Protein AF-A0A7S0NHG2-F1 (afdb_monomer)

pLDDT: mean 82.2, std 17.47, range [35.69, 97.19]

Organism: Micromonas pusilla (NCBI:txid38833)

Solvent-accessible surface area (backbone atoms only — not comparable to full-atom values): 8153 Å² total; per-residue (Å²): 137,84,82,84,82,77,74,79,80,72,73,73,86,65,47,69,66,47,77,47,80,37,82,33,86,68,60,90,60,49,49,58,52,53,36,55,51,34,48,78,69,55,32,72,35,65,38,31,31,26,43,26,70,69,60,97,88,62,87,75,74,59,70,36,74,44,94,92,72,45,76,41,68,48,56,55,63,44,68,41,64,78,48,85,40,29,12,39,24,25,65,49,64,43,62,97,70,87,76,75,51,58,38,70,45,38,38,27,35,48,64,51,83,74,85,76,49,17,43,56,52,31,48,51,52,33,55,54,51,61,60,70,70,73,81,121

Radius of gyration: 20.54 Å; Cα contacts (8 Å, |Δi|>4): 232; chains: 1; bounding box: 75×31×49 Å

Mean predicted aligned error: 9.18 Å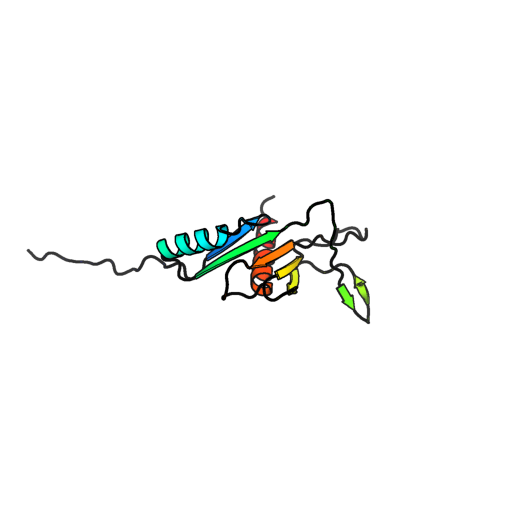

Foldseek 3Di:
DDDDPDPPPDDDPQAAEDEAEDEADDDLCPQVVQQVVSVVVRHNYYWYKYWYQDDPPDDDFDWDADPVPGTHADAAQDKDDPDQFKIKGFQDGQDPPPPRRRGGIIIIGTSDPDDDGSRVVNNVVSVVSVVVVPPD

Sequence (136 aa):
PNPNPNPNPNPKPQVARLVVHHEGRSHPDFARACVATGEARGVRRVEVVDVLREPQAATGRILSWSKASGVRSPGKGTRFALSVTDAACVTTEGGPSGDGSVPKPLLVRRRTRGGSSATALAAEVVALAAIGVGNE

Secondary structure (DSSP, 8-state):
---------------S-EEEEEESSPPTTHHHHHHHHHHHTT-S-EEEEEEEEPPTTS-----EEETTTEEEPPPTT-EEESSSSEEEE--SPPPTTSS--PPPPEEEEE-SSSSS-HHHHHHHHHHHHHHGGG--

Nearest PDB structures (foldseek):
  8xih-assembly1_B  TM=6.828E-01  e=3.842E-05  Mucilaginibacter paludis DSM 18603
  8xih-assembly1_A  TM=6.702E-01  e=9.350E-05  Mucilaginibacter paludis DSM 18603
  2crq-assembly1_A  TM=2.581E-01  e=1.557E+00  Mus musculus
  7po1-assembly1_8  TM=2.690E-01  e=6.712E+00  Homo sapiens
  5lmv-assembly1_X  TM=2.753E-01  e=8.654E+00  Thermus thermophilus HB8

Structure (mmCIF, N/CA/C/O backbone):
data_AF-A0A7S0NHG2-F1
#
_entry.id   AF-A0A7S0NHG2-F1
#
loop_
_atom_site.group_PDB
_atom_site.id
_atom_site.type_symbol
_atom_site.label_atom_id
_atom_site.label_alt_id
_atom_site.label_comp_id
_atom_site.label_asym_id
_atom_site.label_entity_id
_atom_site.label_seq_id
_atom_site.pdbx_PDB_ins_code
_atom_site.Cartn_x
_atom_site.Cartn_y
_atom_site.Cartn_z
_atom_site.occupancy
_atom_site.B_iso_or_equiv
_atom_site.auth_seq_id
_atom_site.auth_comp_id
_atom_site.auth_asym_id
_atom_site.auth_atom_id
_atom_site.pdbx_PDB_model_num
ATOM 1 N N . PRO A 1 1 ? -54.948 -2.808 23.629 1.00 47.97 1 PRO A N 1
ATOM 2 C CA . PRO A 1 1 ? -54.086 -2.174 22.601 1.00 47.97 1 PRO A CA 1
ATOM 3 C C . PRO A 1 1 ? -52.641 -2.668 22.757 1.00 47.97 1 PRO A C 1
ATOM 5 O O . PRO A 1 1 ? -51.979 -2.340 23.733 1.00 47.97 1 PRO A O 1
ATOM 8 N N . A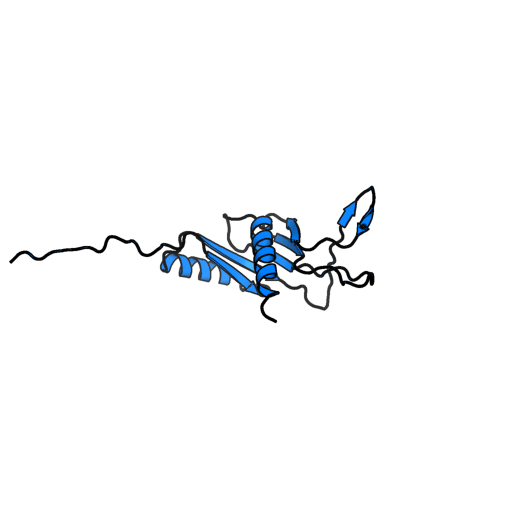SN A 1 2 ? -52.215 -3.550 21.856 1.00 41.94 2 ASN A N 1
ATOM 9 C CA . ASN A 1 2 ? -50.915 -4.219 21.895 1.00 41.94 2 ASN A CA 1
ATOM 10 C C . ASN A 1 2 ? -49.847 -3.281 21.288 1.00 41.94 2 ASN A C 1
ATOM 12 O O . ASN A 1 2 ? -50.019 -2.899 20.128 1.00 41.94 2 ASN A O 1
ATOM 16 N N . PRO A 1 3 ? -48.777 -2.869 21.998 1.00 56.44 3 PRO A N 1
ATOM 17 C CA . PRO A 1 3 ? -47.701 -2.117 21.375 1.00 56.44 3 PRO A CA 1
ATOM 18 C C . PRO A 1 3 ? -46.787 -3.128 20.688 1.00 56.44 3 PRO A C 1
ATOM 20 O O . PRO A 1 3 ? -46.136 -3.927 21.347 1.00 56.44 3 PRO A O 1
ATOM 23 N N . ASN A 1 4 ? -46.780 -3.140 19.361 1.00 49.78 4 ASN A N 1
ATOM 24 C CA . ASN A 1 4 ? -45.891 -3.987 18.576 1.00 49.78 4 ASN A CA 1
ATOM 25 C C . ASN A 1 4 ? -44.445 -3.457 18.719 1.00 49.78 4 ASN A C 1
ATOM 27 O O . ASN A 1 4 ? -44.171 -2.377 18.189 1.00 49.78 4 ASN A O 1
ATOM 31 N N . PRO A 1 5 ? -43.504 -4.138 19.404 1.00 54.44 5 PRO A N 1
ATOM 32 C CA . PRO A 1 5 ? -42.107 -3.754 19.380 1.00 54.44 5 PRO A CA 1
ATOM 33 C C . PRO A 1 5 ? -41.483 -4.555 18.245 1.00 54.44 5 PRO A C 1
ATOM 35 O O . PRO A 1 5 ? -41.170 -5.728 18.413 1.00 54.44 5 PRO A O 1
ATOM 38 N N . ASN A 1 6 ? -41.353 -3.963 17.063 1.00 50.34 6 ASN A N 1
ATOM 39 C CA . ASN A 1 6 ? -40.564 -4.585 16.009 1.00 50.34 6 ASN A CA 1
ATOM 40 C C . ASN A 1 6 ? -39.145 -3.996 16.089 1.00 50.34 6 ASN A C 1
ATOM 42 O O . ASN A 1 6 ? -38.913 -2.923 15.523 1.00 50.34 6 ASN A O 1
ATOM 46 N N . PRO A 1 7 ? -38.195 -4.601 16.835 1.00 58.66 7 PRO A N 1
ATOM 47 C CA . PRO A 1 7 ? -36.810 -4.175 16.783 1.00 58.66 7 PRO A CA 1
ATOM 48 C C . PRO A 1 7 ? -36.294 -4.638 15.429 1.00 58.66 7 PRO A C 1
ATOM 50 O O . PRO A 1 7 ? -36.114 -5.828 15.200 1.00 58.66 7 PRO A O 1
ATOM 53 N N . ASN A 1 8 ? -36.127 -3.705 14.499 1.00 55.31 8 ASN A N 1
ATOM 54 C CA . ASN A 1 8 ? -35.572 -3.999 13.186 1.00 55.31 8 ASN A CA 1
ATOM 55 C C . ASN A 1 8 ? -34.232 -4.755 13.379 1.00 55.31 8 ASN A C 1
ATOM 57 O O . ASN A 1 8 ? -33.286 -4.153 13.893 1.00 55.31 8 ASN A O 1
ATOM 61 N N . PRO A 1 9 ? -34.133 -6.061 13.057 1.00 55.25 9 PRO A N 1
ATOM 62 C CA . PRO A 1 9 ? -33.052 -6.915 13.544 1.00 55.25 9 PRO A CA 1
ATOM 63 C C . PRO A 1 9 ? -31.850 -6.916 12.606 1.00 55.25 9 PRO A C 1
ATOM 65 O O . PRO A 1 9 ? -30.950 -7.724 12.793 1.00 55.25 9 PRO A O 1
ATOM 68 N N . ASN A 1 10 ? -31.817 -6.047 11.592 1.00 56.34 10 ASN A N 1
ATOM 69 C CA . ASN A 1 10 ? -30.660 -5.943 10.718 1.00 56.34 10 ASN A CA 1
ATOM 70 C C . ASN A 1 10 ? -29.575 -5.123 11.426 1.00 56.34 10 ASN A C 1
ATOM 72 O O . ASN A 1 10 ? -29.685 -3.891 11.461 1.00 56.34 10 ASN A O 1
ATO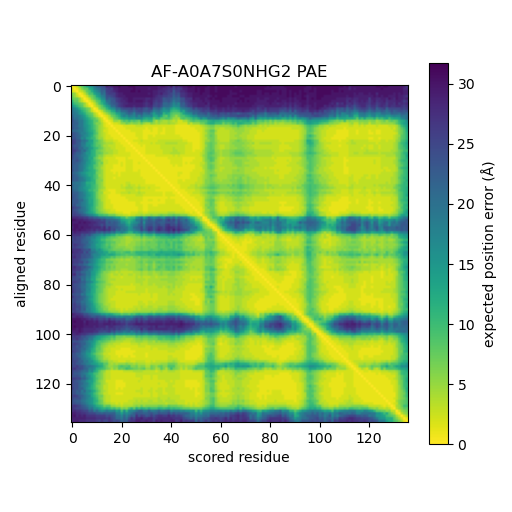M 76 N N . PRO A 1 11 ? -28.512 -5.751 11.976 1.00 61.88 11 PRO A N 1
ATOM 77 C CA . PRO A 1 11 ? -27.337 -4.995 12.364 1.00 61.88 11 PRO A CA 1
ATOM 78 C C . PRO A 1 11 ? -26.867 -4.237 11.125 1.00 61.88 11 PRO A C 1
ATOM 80 O O . PRO A 1 11 ? -26.714 -4.815 10.045 1.00 61.88 11 PRO A O 1
ATOM 83 N N . LYS A 1 12 ? -26.676 -2.921 11.266 1.00 64.44 12 LYS A N 1
ATOM 84 C CA . LYS A 1 12 ? -26.031 -2.121 10.221 1.00 64.44 12 LYS A CA 1
ATOM 85 C C . LYS A 1 12 ? -24.752 -2.855 9.803 1.00 64.44 12 LYS A C 1
ATOM 87 O O . LYS A 1 12 ? -24.044 -3.326 10.697 1.00 64.44 12 LYS A O 1
ATOM 92 N N . PRO A 1 13 ? -24.459 -2.978 8.495 1.00 61.53 13 PRO A N 1
ATOM 93 C CA . PRO A 1 13 ? -23.303 -3.730 8.035 1.00 61.53 13 PRO A CA 1
ATOM 94 C C . PRO A 1 13 ? -22.052 -3.194 8.727 1.00 61.53 13 PRO A C 1
ATOM 96 O O . PRO A 1 13 ? -21.659 -2.041 8.542 1.00 61.53 13 PRO A O 1
ATOM 99 N N . GLN A 1 14 ? -21.468 -4.023 9.587 1.00 77.44 14 GLN A N 1
ATOM 100 C CA . GLN A 1 14 ? -20.279 -3.652 10.328 1.00 77.44 14 GLN A CA 1
ATOM 101 C C . GLN A 1 14 ? -19.085 -3.791 9.389 1.00 77.44 14 GLN A C 1
ATOM 103 O O . GLN A 1 14 ? -18.821 -4.871 8.855 1.00 77.44 14 GLN A O 1
ATOM 108 N N . VAL A 1 15 ? -18.353 -2.698 9.173 1.00 85.19 15 VAL A N 1
ATOM 109 C CA . VAL A 1 15 ? -17.151 -2.727 8.338 1.00 85.19 15 VAL A CA 1
ATOM 110 C C . VAL A 1 15 ? -16.116 -3.628 9.012 1.00 85.19 15 VAL A C 1
ATOM 112 O O . VAL A 1 15 ? -15.549 -3.306 10.059 1.00 85.19 15 VAL A O 1
ATOM 115 N N . ALA A 1 16 ? -15.879 -4.788 8.402 1.00 90.94 16 ALA A N 1
ATOM 116 C CA . ALA A 1 16 ? -14.992 -5.812 8.938 1.00 90.94 16 ALA A CA 1
ATOM 117 C C . ALA A 1 16 ? -13.518 -5.382 8.943 1.00 90.94 16 ALA A C 1
ATOM 119 O O . ALA A 1 16 ? -12.757 -5.828 9.805 1.00 90.94 16 ALA A O 1
ATOM 120 N N . ARG A 1 17 ? -13.123 -4.563 7.961 1.00 94.00 17 ARG A N 1
ATOM 121 C CA . ARG A 1 17 ? -11.757 -4.084 7.753 1.00 94.00 17 ARG A CA 1
ATOM 122 C C . ARG A 1 17 ? -11.769 -2.769 6.976 1.00 94.00 17 ARG A C 1
ATOM 124 O O . ARG A 1 17 ? -12.437 -2.677 5.952 1.00 94.00 17 ARG A O 1
ATOM 131 N N . LEU A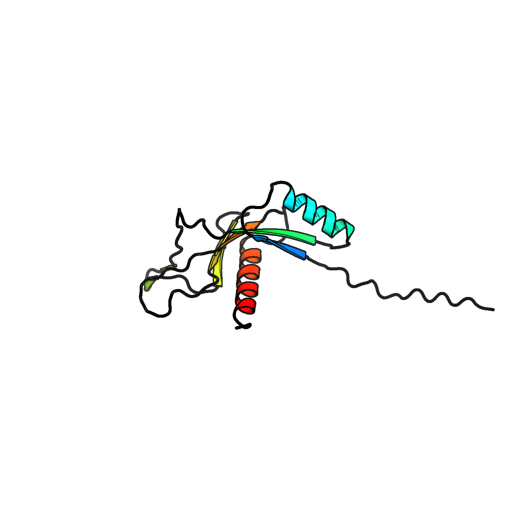 1 18 ? -10.991 -1.800 7.441 1.00 94.62 18 LEU A N 1
ATOM 132 C CA . LEU A 1 18 ? -10.709 -0.534 6.771 1.00 94.62 18 LEU A CA 1
ATOM 133 C C . LEU A 1 18 ? -9.195 -0.378 6.621 1.00 94.62 18 LEU A C 1
ATOM 135 O O . LEU A 1 18 ? -8.466 -0.535 7.598 1.00 94.62 18 LEU A O 1
ATOM 139 N N . VAL A 1 19 ? -8.733 -0.042 5.418 1.00 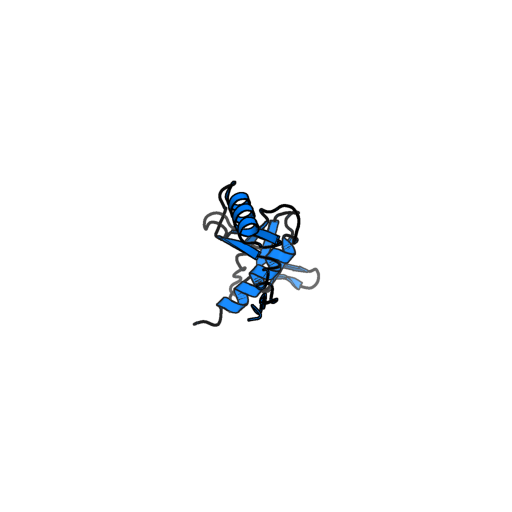96.31 19 VAL A N 1
ATOM 140 C CA . VAL A 1 19 ? -7.330 0.304 5.156 1.00 96.31 19 VAL A CA 1
ATOM 141 C C . VAL A 1 19 ? -7.269 1.764 4.732 1.00 96.31 19 VAL A C 1
ATOM 143 O O . VAL A 1 19 ? -7.907 2.156 3.760 1.00 96.31 19 VAL A O 1
ATOM 146 N N . VAL A 1 20 ? -6.524 2.573 5.478 1.00 96.62 20 VAL A N 1
ATOM 147 C CA . VAL A 1 20 ? -6.350 4.006 5.228 1.00 96.62 20 VAL A CA 1
ATOM 148 C C . VAL A 1 20 ? -5.005 4.226 4.551 1.00 96.62 20 VAL A C 1
ATOM 150 O O . VAL A 1 20 ? -3.963 3.919 5.133 1.00 96.62 20 VAL A O 1
ATOM 153 N N . HIS A 1 21 ? -5.034 4.761 3.332 1.00 96.44 21 HIS A N 1
ATOM 154 C CA . HIS A 1 21 ? -3.840 5.112 2.569 1.00 96.44 21 HIS A CA 1
ATOM 155 C C . HIS A 1 21 ? -3.510 6.586 2.809 1.00 96.44 21 HIS A C 1
ATOM 157 O O . HIS A 1 21 ? -4.321 7.458 2.507 1.00 96.44 21 HIS A O 1
ATOM 163 N N . HIS A 1 22 ? -2.324 6.861 3.343 1.00 96.31 22 HIS A N 1
ATOM 164 C CA . HIS A 1 22 ? -1.788 8.210 3.484 1.00 96.31 22 HIS A CA 1
ATOM 165 C C . HIS A 1 22 ? -0.734 8.449 2.401 1.00 96.31 22 HIS A C 1
ATOM 167 O O . HIS A 1 22 ? 0.187 7.648 2.251 1.00 96.31 22 HIS A O 1
ATOM 173 N N . GLU A 1 23 ? -0.835 9.544 1.648 1.00 93.00 23 GLU A N 1
ATOM 174 C CA . GLU A 1 23 ? 0.203 9.908 0.679 1.00 93.00 23 GLU A CA 1
ATOM 175 C C . GLU A 1 23 ? 1.435 10.479 1.392 1.00 93.00 23 GLU A C 1
ATOM 177 O O . GLU A 1 23 ? 1.344 11.396 2.207 1.00 93.00 23 GLU A O 1
ATOM 182 N N . GLY A 1 24 ? 2.612 9.930 1.097 1.00 91.75 24 GLY A N 1
ATOM 183 C CA . GLY A 1 24 ? 3.853 10.319 1.757 1.00 91.75 24 GLY A CA 1
ATOM 184 C C . GLY A 1 24 ? 3.937 9.834 3.205 1.00 91.75 24 GLY A C 1
ATOM 185 O O . GLY A 1 24 ? 3.216 8.934 3.633 1.00 91.75 24 GLY A O 1
ATOM 186 N N . ARG A 1 25 ? 4.874 10.408 3.965 1.00 92.44 25 ARG A N 1
ATOM 187 C CA . ARG A 1 25 ? 5.119 10.015 5.358 1.00 92.44 25 ARG A CA 1
ATOM 188 C C . ARG A 1 25 ? 4.087 10.666 6.276 1.00 92.44 25 ARG A C 1
ATOM 190 O O . ARG A 1 25 ? 4.074 11.889 6.400 1.00 92.44 25 ARG A O 1
ATOM 197 N N . SER A 1 26 ? 3.287 9.858 6.966 1.00 94.50 26 SER A N 1
ATOM 198 C CA . SER A 1 26 ? 2.306 10.375 7.920 1.00 94.50 26 SER A CA 1
ATOM 199 C C . SER A 1 26 ? 2.972 10.917 9.190 1.00 94.50 26 SER A C 1
ATOM 201 O O . SER A 1 26 ? 4.047 10.462 9.603 1.00 94.50 26 SER A O 1
ATOM 203 N N . HIS A 1 27 ? 2.274 11.812 9.898 1.00 96.06 27 HIS A N 1
ATOM 204 C CA . HIS A 1 27 ? 2.629 12.184 11.272 1.00 96.06 27 HIS A CA 1
ATOM 205 C C . HIS A 1 27 ? 2.691 10.930 12.179 1.00 96.06 27 HIS A C 1
ATOM 207 O O . HIS A 1 27 ? 1.916 9.988 11.955 1.00 96.06 27 HIS A O 1
ATOM 213 N N . PRO A 1 28 ? 3.566 10.874 13.208 1.00 92.56 28 PRO A N 1
ATOM 214 C CA . PRO A 1 28 ? 3.648 9.735 14.130 1.00 92.56 28 PRO A CA 1
ATOM 215 C C . PRO A 1 28 ? 2.312 9.346 14.778 1.00 92.56 28 PRO A C 1
ATOM 217 O O . PRO A 1 28 ? 2.037 8.162 14.959 1.00 92.56 28 PRO A O 1
ATOM 220 N N . ASP A 1 29 ? 1.459 10.331 15.055 1.00 96.12 29 ASP A N 1
ATOM 221 C CA . ASP A 1 29 ? 0.166 10.116 15.717 1.00 96.12 29 ASP A CA 1
ATOM 222 C C . ASP A 1 29 ? -0.985 9.773 14.767 1.00 96.12 29 ASP A C 1
ATOM 224 O O . ASP A 1 29 ? -2.054 9.367 15.221 1.00 96.12 29 ASP A O 1
ATOM 228 N N . PHE A 1 30 ? -0.773 9.902 13.454 1.00 96.81 30 PHE A N 1
ATOM 229 C CA . PHE A 1 30 ? -1.823 9.722 12.451 1.00 96.81 30 PHE A CA 1
ATOM 230 C C . PHE A 1 30 ? -2.461 8.332 12.539 1.00 96.81 30 PHE A C 1
ATOM 232 O O . PHE A 1 30 ? -3.679 8.201 12.633 1.00 96.81 30 PHE A O 1
ATOM 239 N N . ALA A 1 31 ? -1.632 7.285 12.609 1.00 96.06 31 ALA A N 1
ATOM 240 C CA . ALA A 1 31 ? -2.127 5.916 12.674 1.00 96.06 31 ALA A CA 1
ATOM 241 C C . ALA A 1 31 ? -2.977 5.662 13.927 1.00 96.06 31 ALA A C 1
ATOM 243 O O . ALA A 1 31 ? -4.024 5.024 13.842 1.00 96.06 31 ALA A O 1
ATOM 244 N N . ARG A 1 32 ? -2.563 6.213 15.077 1.00 95.69 32 ARG A N 1
ATOM 245 C CA . ARG A 1 32 ? -3.314 6.104 16.334 1.00 95.69 32 ARG A CA 1
ATOM 246 C C . ARG A 1 32 ? -4.668 6.804 16.230 1.00 95.69 32 ARG A C 1
ATOM 248 O O . ARG A 1 32 ? -5.670 6.235 16.647 1.00 95.69 32 ARG A O 1
ATOM 255 N N . ALA A 1 33 ? -4.706 8.000 15.642 1.00 97.00 33 ALA A N 1
ATOM 256 C CA . ALA A 1 33 ? -5.943 8.750 15.449 1.00 97.00 33 ALA A CA 1
ATOM 257 C C . ALA A 1 33 ? -6.928 8.024 14.514 1.00 97.00 33 ALA A C 1
ATOM 259 O O . ALA A 1 33 ? -8.117 7.939 14.825 1.00 97.00 33 ALA A O 1
ATOM 260 N N . CYS A 1 34 ? -6.446 7.448 13.408 1.00 97.12 34 CYS A N 1
ATOM 261 C CA . CYS A 1 34 ? -7.278 6.660 12.495 1.00 97.12 34 CYS A CA 1
ATOM 262 C C . CYS A 1 34 ? -7.858 5.413 13.167 1.00 97.12 34 CYS A C 1
ATOM 264 O O . CYS A 1 34 ? -9.045 5.137 13.000 1.00 97.12 34 CYS A O 1
ATOM 266 N N . VAL A 1 35 ? -7.043 4.679 13.933 1.00 95.75 35 VAL A N 1
ATOM 267 C CA . VAL A 1 35 ? -7.497 3.489 14.669 1.00 95.75 35 VAL A CA 1
ATOM 268 C C . VAL A 1 35 ? -8.571 3.873 15.685 1.00 95.75 35 VAL A C 1
ATOM 270 O O . VAL A 1 35 ? -9.676 3.344 15.606 1.00 95.75 35 VAL A O 1
ATOM 273 N N . ALA A 1 36 ? -8.302 4.861 16.545 1.00 95.94 36 ALA A N 1
ATOM 274 C CA . ALA A 1 36 ? -9.259 5.320 17.553 1.00 95.94 36 ALA A CA 1
ATOM 275 C C . ALA A 1 36 ? -10.583 5.788 16.924 1.00 95.94 36 ALA A C 1
ATOM 277 O O . ALA A 1 36 ? -11.669 5.468 17.406 1.00 95.94 36 ALA A O 1
ATOM 278 N N . THR A 1 37 ? -10.503 6.508 15.802 1.00 96.50 37 THR A N 1
ATOM 279 C CA . THR A 1 37 ? -11.690 6.974 15.076 1.00 96.50 37 THR A CA 1
ATOM 280 C C . THR A 1 37 ? -12.472 5.812 14.470 1.00 96.50 37 THR A C 1
ATOM 282 O O . THR A 1 37 ? -13.696 5.785 14.572 1.00 96.50 37 THR A O 1
ATOM 285 N N . GLY A 1 38 ? -11.803 4.848 13.834 1.00 94.25 38 GLY A N 1
ATOM 286 C CA . GLY A 1 38 ? -12.481 3.706 13.222 1.00 94.25 38 GLY A CA 1
ATOM 287 C C . GLY A 1 38 ? -13.137 2.795 14.258 1.00 94.25 38 GLY A C 1
ATOM 288 O O . GLY A 1 38 ? -14.283 2.392 14.064 1.00 94.25 38 GLY A O 1
ATOM 289 N N . GLU A 1 39 ? -12.475 2.549 15.389 1.00 92.44 39 GLU A N 1
ATOM 290 C CA . GLU A 1 39 ? -13.042 1.793 16.513 1.00 92.44 39 GLU A CA 1
ATOM 291 C C . GLU A 1 39 ? -14.292 2.481 17.079 1.00 92.44 39 GLU A C 1
ATOM 293 O O . GLU A 1 39 ? -15.336 1.843 17.210 1.00 92.44 39 GLU A O 1
ATOM 298 N N . ALA A 1 40 ? -14.245 3.803 17.293 1.00 94.75 40 ALA A N 1
ATOM 299 C CA . ALA A 1 40 ? -15.406 4.590 17.724 1.00 94.75 40 ALA A CA 1
ATOM 300 C C . ALA A 1 40 ? -16.577 4.560 16.719 1.00 94.75 40 ALA A C 1
ATOM 302 O O . ALA A 1 40 ? -17.724 4.831 17.076 1.00 94.75 40 ALA A O 1
ATOM 303 N N . ARG A 1 41 ? -16.306 4.222 15.453 1.00 93.44 41 ARG A N 1
ATOM 304 C CA . ARG A 1 41 ? -17.302 4.056 14.381 1.00 93.44 41 ARG A CA 1
ATOM 305 C C . ARG A 1 41 ? -17.702 2.594 14.153 1.00 93.44 41 ARG A C 1
ATOM 307 O O . ARG A 1 41 ? -18.445 2.312 13.216 1.00 93.44 41 ARG A O 1
ATOM 314 N N . GLY A 1 42 ? -17.238 1.672 14.997 1.00 92.62 42 GLY A N 1
ATOM 315 C CA . GLY A 1 42 ? -17.577 0.252 14.928 1.00 92.62 42 GLY A CA 1
ATOM 316 C C . GLY A 1 42 ? -16.814 -0.534 13.860 1.00 92.62 42 GLY A C 1
ATOM 317 O O . GLY A 1 42 ? -17.211 -1.654 13.539 1.00 92.62 42 GLY A O 1
ATOM 318 N N . VAL A 1 43 ? -15.728 0.008 13.303 1.00 93.69 43 VAL A N 1
ATOM 319 C CA . VAL A 1 43 ? -14.857 -0.728 12.377 1.00 93.69 43 VAL A CA 1
ATOM 320 C C . VAL A 1 43 ? -14.064 -1.768 13.161 1.00 93.69 43 VAL A C 1
ATOM 322 O O . VAL A 1 43 ? -13.321 -1.428 14.076 1.00 93.69 43 VAL A O 1
ATOM 325 N N . ARG A 1 44 ? -14.181 -3.044 12.781 1.00 91.81 44 ARG A N 1
ATOM 326 C CA . ARG A 1 44 ? -13.548 -4.145 13.530 1.00 91.81 44 ARG A CA 1
ATOM 327 C C . ARG A 1 44 ? -12.022 -4.150 13.426 1.00 91.81 44 ARG A C 1
ATOM 329 O O . ARG A 1 44 ? -11.344 -4.626 14.330 1.00 91.81 44 ARG A O 1
ATOM 336 N N . ARG A 1 45 ? -11.475 -3.679 12.304 1.00 93.56 45 ARG A N 1
ATOM 337 C CA . ARG A 1 45 ? -10.030 -3.645 12.068 1.00 93.56 45 ARG A CA 1
ATOM 338 C C . ARG A 1 45 ? -9.653 -2.464 11.192 1.00 93.56 45 ARG A C 1
ATOM 340 O O . ARG A 1 45 ? -10.127 -2.369 10.064 1.00 93.56 45 ARG A O 1
ATOM 347 N N . VAL A 1 46 ? -8.771 -1.610 11.698 1.00 95.81 46 VAL A N 1
ATOM 348 C CA . VAL A 1 46 ? -8.235 -0.456 10.972 1.00 95.81 46 VAL A CA 1
ATOM 349 C C . VAL A 1 46 ? -6.749 -0.674 10.733 1.00 95.81 46 VAL A C 1
ATOM 351 O O . VAL A 1 46 ? -5.992 -0.946 11.663 1.00 95.81 46 VAL A O 1
ATOM 354 N N . GLU A 1 47 ? -6.328 -0.555 9.483 1.00 96.62 47 GLU A N 1
ATOM 355 C CA . GLU A 1 47 ? -4.927 -0.597 9.084 1.00 96.62 47 GLU A CA 1
ATOM 356 C C . GLU A 1 47 ? -4.556 0.721 8.422 1.00 96.62 47 GLU A C 1
ATOM 358 O O . GLU A 1 47 ? -5.347 1.293 7.678 1.00 96.62 47 GLU A O 1
ATOM 363 N N . VAL A 1 48 ? -3.356 1.214 8.709 1.00 97.19 48 VAL A N 1
ATOM 364 C CA . VAL A 1 48 ? -2.877 2.491 8.173 1.00 97.19 48 VAL A CA 1
ATOM 365 C C . VAL A 1 48 ? -1.573 2.251 7.445 1.00 97.19 48 VAL A C 1
ATOM 367 O O . VAL A 1 48 ? -0.668 1.591 7.973 1.00 97.19 48 VAL A O 1
ATOM 370 N N . VAL A 1 49 ? -1.496 2.773 6.228 1.00 96.94 49 VAL A N 1
ATOM 371 C CA . VAL A 1 49 ? -0.366 2.581 5.334 1.00 96.94 49 VAL A CA 1
ATOM 372 C C . VAL A 1 49 ? 0.050 3.904 4.714 1.00 96.94 49 VAL A C 1
ATOM 374 O O . VAL A 1 49 ? -0.768 4.627 4.152 1.00 96.94 49 VAL A O 1
ATOM 377 N N . ASP A 1 50 ? 1.339 4.200 4.811 1.00 96.00 50 ASP A N 1
ATOM 378 C CA . ASP A 1 50 ? 1.952 5.299 4.078 1.00 96.00 50 ASP A CA 1
ATOM 379 C C . ASP A 1 50 ? 2.311 4.783 2.681 1.00 96.00 50 ASP A C 1
ATOM 381 O O . ASP A 1 50 ? 2.977 3.749 2.545 1.00 96.00 50 ASP A O 1
ATOM 385 N N . VAL A 1 51 ? 1.885 5.505 1.649 1.00 94.88 51 VAL A N 1
ATOM 386 C CA . VAL A 1 51 ? 2.235 5.262 0.249 1.00 94.88 51 VAL A CA 1
ATOM 387 C C . VAL A 1 51 ? 3.177 6.374 -0.180 1.00 94.88 51 VAL A C 1
ATOM 389 O O . VAL A 1 51 ? 2.767 7.509 -0.422 1.00 94.88 51 VAL A O 1
ATOM 392 N N . LEU A 1 52 ? 4.466 6.062 -0.238 1.00 90.81 52 LEU A N 1
ATOM 393 C CA . LEU A 1 52 ? 5.502 7.035 -0.531 1.00 90.81 52 LEU A CA 1
ATOM 394 C C . LEU A 1 52 ? 5.914 6.925 -1.995 1.00 90.81 52 LEU A C 1
ATOM 396 O O . LEU A 1 52 ? 6.380 5.881 -2.458 1.00 90.81 52 LEU A O 1
ATOM 400 N N . ARG A 1 53 ? 5.790 8.049 -2.699 1.00 85.88 53 ARG A N 1
ATOM 401 C CA . ARG A 1 53 ? 6.546 8.315 -3.921 1.00 85.88 53 ARG A CA 1
ATOM 402 C C . ARG A 1 53 ? 7.942 8.756 -3.484 1.00 85.88 53 ARG A C 1
ATOM 404 O O . ARG A 1 53 ? 8.062 9.555 -2.555 1.00 85.88 53 ARG A O 1
ATOM 411 N N . GLU A 1 54 ? 8.996 8.236 -4.101 1.00 69.75 54 GLU A N 1
ATOM 412 C CA . GLU A 1 54 ? 10.340 8.752 -3.825 1.00 69.75 54 GLU A CA 1
ATOM 413 C C . GLU A 1 54 ? 10.408 10.263 -4.115 1.00 69.75 54 GLU A C 1
ATOM 415 O O . GLU A 1 54 ? 9.864 10.708 -5.134 1.00 69.75 54 GLU A O 1
ATOM 420 N N . PRO A 1 55 ? 11.070 11.069 -3.262 1.00 52.03 55 PRO A N 1
ATOM 421 C CA . PRO A 1 55 ? 11.342 12.458 -3.593 1.00 52.03 55 PRO A CA 1
ATOM 422 C C . PRO A 1 55 ? 12.228 12.508 -4.841 1.00 52.03 55 PRO A C 1
ATOM 424 O O . PRO A 1 55 ? 13.171 11.731 -4.977 1.00 52.03 55 PRO A O 1
ATOM 427 N N . GLN A 1 56 ? 11.943 13.446 -5.747 1.00 52.09 56 GLN A N 1
ATOM 428 C CA . GLN A 1 56 ? 12.604 13.568 -7.055 1.00 52.09 56 GLN A CA 1
ATOM 429 C C . GLN A 1 56 ? 14.147 13.667 -6.996 1.00 52.09 56 GLN A C 1
ATOM 431 O O . GLN A 1 56 ? 14.790 13.496 -8.027 1.00 52.09 56 GLN A O 1
ATOM 436 N N . ALA A 1 57 ? 14.735 13.910 -5.819 1.00 42.66 57 ALA A N 1
ATOM 437 C CA . ALA A 1 57 ? 16.159 14.164 -5.615 1.00 42.66 57 ALA A CA 1
ATOM 438 C C . ALA A 1 57 ? 17.033 12.929 -5.295 1.00 42.66 57 ALA A C 1
ATOM 440 O O . ALA A 1 57 ? 18.251 13.032 -5.398 1.00 42.66 57 ALA A O 1
ATOM 441 N N . ALA A 1 58 ? 16.471 11.770 -4.923 1.00 43.91 58 ALA A N 1
ATOM 442 C CA . ALA A 1 58 ? 17.260 10.555 -4.678 1.00 43.91 58 ALA A CA 1
ATOM 443 C C . ALA A 1 58 ? 16.473 9.305 -5.082 1.00 43.91 58 ALA A C 1
ATOM 445 O O . ALA A 1 58 ? 15.407 9.020 -4.544 1.00 43.91 58 ALA A O 1
ATOM 446 N N . THR A 1 59 ? 17.015 8.600 -6.073 1.00 52.34 59 THR A N 1
ATOM 447 C CA . THR A 1 59 ? 16.366 7.537 -6.838 1.00 52.34 59 THR A CA 1
ATOM 448 C C . THR A 1 59 ? 16.730 6.145 -6.336 1.00 52.34 59 THR A C 1
ATOM 450 O O . THR A 1 59 ? 17.896 5.757 -6.384 1.00 52.34 59 THR A O 1
ATOM 453 N N . GLY A 1 60 ? 15.731 5.349 -5.996 1.00 66.06 60 GLY A N 1
ATOM 454 C CA . GLY A 1 60 ? 15.751 3.903 -6.093 1.00 66.06 60 GLY A CA 1
ATOM 455 C C . GLY A 1 60 ? 15.159 3.469 -7.433 1.00 66.06 60 GLY A C 1
ATOM 456 O O . GLY A 1 60 ? 14.169 4.004 -7.945 1.00 66.06 60 GLY A O 1
ATOM 457 N N . ARG A 1 61 ? 15.798 2.486 -8.055 1.00 78.94 61 ARG A N 1
ATOM 458 C CA . ARG A 1 61 ? 15.223 1.726 -9.162 1.00 78.94 61 ARG A CA 1
ATOM 459 C C . ARG A 1 61 ? 15.214 0.270 -8.760 1.00 78.94 61 ARG A C 1
ATOM 461 O O . ARG A 1 61 ? 16.146 -0.211 -8.124 1.00 78.94 61 ARG A O 1
ATOM 468 N N . ILE A 1 62 ? 14.142 -0.415 -9.121 1.00 79.62 62 ILE A N 1
ATOM 469 C CA . ILE A 1 62 ? 14.039 -1.856 -8.941 1.00 79.62 62 ILE A CA 1
ATOM 470 C C . ILE A 1 62 ? 14.332 -2.476 -10.289 1.00 79.62 62 ILE A C 1
ATOM 472 O O . ILE A 1 62 ? 13.766 -2.063 -11.297 1.00 79.62 62 ILE A O 1
ATOM 476 N N . LEU A 1 63 ? 15.205 -3.471 -10.286 1.00 85.31 63 LEU A N 1
ATOM 477 C CA . LEU A 1 63 ? 15.511 -4.286 -11.446 1.00 85.31 63 LEU A CA 1
ATOM 478 C C . LEU A 1 63 ? 15.173 -5.734 -11.110 1.00 85.31 63 LEU A C 1
ATOM 480 O O . LEU A 1 63 ? 15.336 -6.180 -9.975 1.00 85.31 63 LEU A O 1
ATOM 484 N N . SER A 1 64 ? 14.694 -6.462 -12.107 1.00 84.75 64 SER A N 1
ATOM 485 C CA . SER A 1 64 ? 14.590 -7.914 -12.049 1.00 84.75 64 SER A CA 1
ATOM 486 C C . SER A 1 64 ? 15.867 -8.522 -12.618 1.00 84.75 64 SER A C 1
ATOM 488 O O . SER A 1 64 ? 16.441 -7.988 -13.565 1.00 84.75 64 SER A O 1
ATOM 490 N N . TRP A 1 65 ? 16.332 -9.628 -12.047 1.00 89.69 65 TRP A N 1
ATOM 491 C CA . TRP A 1 65 ? 17.470 -10.367 -12.581 1.00 89.69 65 TRP A CA 1
ATOM 492 C C . TRP A 1 65 ? 17.151 -11.852 -12.639 1.00 89.69 65 TRP A C 1
ATOM 494 O O . TRP A 1 65 ? 16.546 -12.404 -11.719 1.00 89.69 65 TRP A O 1
ATOM 504 N N . SER A 1 66 ? 17.590 -12.507 -13.710 1.00 88.06 66 SER A N 1
ATOM 505 C CA . SER A 1 66 ? 17.628 -13.963 -13.773 1.00 88.06 66 SER A CA 1
ATOM 506 C C . SER A 1 66 ? 18.898 -14.447 -14.464 1.00 88.06 66 SER A C 1
ATOM 508 O O . SER A 1 66 ? 19.448 -13.766 -15.332 1.00 88.06 66 SER A O 1
ATOM 510 N N . LYS A 1 67 ? 19.327 -15.672 -14.140 1.00 94.75 67 LYS A N 1
ATOM 511 C CA . LYS A 1 67 ? 20.481 -16.310 -14.791 1.00 94.75 67 LYS A CA 1
ATOM 512 C C . LYS A 1 67 ? 20.303 -16.440 -16.308 1.00 94.75 67 LYS A C 1
ATOM 514 O O . LYS A 1 67 ? 21.268 -16.292 -17.044 1.00 94.75 67 LYS A O 1
ATOM 519 N N . ALA A 1 68 ? 19.085 -16.725 -16.768 1.00 92.62 68 ALA A N 1
ATOM 520 C CA . ALA A 1 68 ? 18.801 -16.959 -18.182 1.00 92.62 68 ALA A CA 1
ATOM 521 C C . ALA A 1 68 ? 18.731 -15.663 -19.000 1.00 92.62 68 ALA A C 1
ATOM 523 O O . ALA A 1 68 ? 18.987 -15.673 -20.199 1.00 92.62 68 ALA A O 1
ATOM 524 N N . SER A 1 69 ? 18.330 -14.559 -18.368 1.00 83.56 69 SER A N 1
ATOM 525 C CA . SER A 1 69 ? 17.847 -13.385 -19.093 1.00 83.56 69 SER A CA 1
ATOM 526 C C . SER A 1 69 ? 18.495 -12.065 -18.675 1.00 83.56 69 SER A C 1
ATOM 528 O O . SER A 1 69 ? 18.140 -11.032 -19.246 1.00 83.56 69 SER A O 1
ATOM 530 N N . GLY A 1 70 ? 19.445 -12.107 -17.735 1.00 89.69 70 GLY A N 1
ATOM 531 C CA . GLY A 1 70 ? 20.180 -10.947 -17.244 1.00 89.69 70 GLY A CA 1
ATOM 532 C C . GLY A 1 70 ? 19.308 -9.994 -16.429 1.00 89.69 70 GLY A C 1
ATOM 533 O O . GLY A 1 70 ? 18.308 -10.394 -15.835 1.00 89.69 70 GLY A O 1
ATOM 534 N N . VAL A 1 71 ? 19.720 -8.728 -16.385 1.00 87.50 71 VAL A N 1
ATOM 535 C CA . VAL A 1 71 ? 19.002 -7.635 -15.716 1.00 87.50 71 VAL A CA 1
ATOM 536 C C . VAL A 1 71 ? 17.908 -7.094 -16.640 1.00 87.50 71 VAL A C 1
ATOM 538 O O . VAL A 1 71 ? 18.169 -6.823 -17.810 1.00 87.50 71 VAL A O 1
ATOM 541 N N . ARG A 1 72 ? 16.689 -6.909 -16.123 1.00 85.25 72 ARG A N 1
ATOM 542 C CA . ARG A 1 72 ? 15.532 -6.374 -16.858 1.00 85.25 72 ARG A CA 1
ATOM 543 C C . ARG A 1 72 ? 14.684 -5.455 -15.991 1.00 85.25 72 ARG A C 1
ATOM 545 O O . ARG A 1 72 ? 14.686 -5.571 -14.763 1.00 85.25 72 ARG A O 1
ATOM 552 N N . SER A 1 73 ? 13.885 -4.605 -16.627 1.00 84.62 73 SER A N 1
ATOM 553 C CA . SER A 1 73 ? 12.830 -3.863 -15.936 1.00 84.62 73 SER A CA 1
ATOM 554 C C . SER A 1 73 ? 11.831 -4.828 -15.279 1.00 84.62 73 SER A C 1
ATOM 556 O O . SER A 1 73 ? 11.451 -5.823 -15.901 1.00 84.62 73 SER A O 1
ATOM 558 N N . PRO A 1 74 ? 11.416 -4.577 -14.028 1.00 86.31 74 PRO A N 1
ATOM 559 C CA . PRO A 1 74 ? 10.396 -5.377 -13.367 1.00 86.31 74 PRO A CA 1
ATOM 560 C C . PRO A 1 74 ? 9.035 -5.122 -14.022 1.00 86.31 74 PRO A C 1
ATOM 562 O O . PRO A 1 74 ? 8.730 -3.994 -14.408 1.00 86.31 74 PRO A O 1
ATOM 565 N N . GLY A 1 75 ? 8.206 -6.160 -14.121 1.00 86.25 75 GLY A N 1
ATOM 566 C CA . GLY A 1 75 ? 6.851 -6.020 -14.654 1.00 86.25 75 GLY A CA 1
ATOM 567 C C . GLY A 1 75 ? 5.923 -5.268 -13.696 1.00 86.25 75 GLY A C 1
ATOM 568 O O . GLY A 1 75 ? 6.130 -5.287 -12.472 1.00 86.25 75 GLY A O 1
ATOM 569 N N . LYS A 1 76 ? 4.865 -4.650 -14.233 1.00 88.31 76 LYS A N 1
ATOM 570 C CA . LYS A 1 76 ? 3.768 -4.110 -13.421 1.00 88.31 76 LYS A CA 1
ATOM 571 C C . LYS A 1 76 ? 3.216 -5.182 -12.480 1.00 88.31 76 LYS A C 1
ATOM 573 O O . LYS A 1 76 ? 3.071 -6.349 -12.830 1.00 88.31 76 LYS A O 1
ATOM 578 N N . GLY A 1 77 ? 2.935 -4.780 -11.247 1.00 90.56 77 GLY A N 1
ATOM 579 C CA . GLY A 1 77 ? 2.473 -5.662 -10.180 1.00 90.56 77 GLY A CA 1
ATOM 580 C C . GLY A 1 77 ? 3.577 -6.397 -9.423 1.00 90.56 77 GLY A C 1
ATOM 581 O O . GLY A 1 77 ? 3.276 -7.051 -8.420 1.00 90.56 77 GLY A O 1
ATOM 582 N N . THR A 1 78 ? 4.846 -6.239 -9.822 1.00 91.31 78 THR A N 1
ATOM 583 C CA . THR A 1 78 ? 5.990 -6.691 -9.016 1.00 91.31 78 THR A CA 1
ATOM 584 C C . THR A 1 78 ? 5.904 -6.086 -7.618 1.00 91.31 78 THR A C 1
ATOM 586 O O . THR A 1 78 ? 5.717 -4.877 -7.471 1.00 91.31 78 THR A O 1
ATOM 589 N N . ARG A 1 79 ? 6.052 -6.919 -6.583 1.00 92.75 79 ARG A N 1
ATOM 590 C CA . ARG A 1 79 ? 6.012 -6.501 -5.177 1.00 92.75 79 ARG A CA 1
ATOM 591 C C . ARG A 1 79 ? 6.851 -7.417 -4.300 1.00 92.75 79 ARG A C 1
ATOM 593 O O . ARG A 1 79 ? 6.868 -8.625 -4.515 1.00 92.75 79 ARG A O 1
ATOM 600 N N . PHE A 1 80 ? 7.509 -6.856 -3.295 1.00 91.69 80 PHE A N 1
ATOM 601 C CA . PHE A 1 80 ? 8.320 -7.624 -2.350 1.00 91.69 80 PHE A CA 1
ATOM 602 C C . PHE A 1 80 ? 8.469 -6.889 -1.021 1.00 91.69 80 PHE A C 1
ATOM 604 O O . PHE A 1 80 ? 8.327 -5.668 -0.946 1.00 91.69 80 PHE A O 1
ATOM 611 N N . ALA A 1 81 ? 8.724 -7.651 0.041 1.00 93.44 81 ALA A N 1
ATOM 612 C CA . ALA A 1 81 ? 9.036 -7.097 1.351 1.00 93.44 81 ALA A CA 1
ATOM 613 C C . ALA A 1 81 ? 10.464 -6.529 1.364 1.00 93.44 81 ALA A C 1
ATOM 615 O O . ALA A 1 81 ? 11.396 -7.178 0.897 1.00 93.44 81 ALA A O 1
ATOM 616 N N . LEU A 1 82 ? 10.623 -5.336 1.934 1.00 92.06 82 LEU A N 1
ATOM 617 C CA . LEU A 1 82 ? 11.915 -4.758 2.317 1.00 92.06 82 LEU A CA 1
ATOM 618 C C . LEU A 1 82 ? 12.208 -5.024 3.798 1.00 92.06 82 LEU A C 1
ATOM 620 O O . LEU A 1 82 ? 13.357 -5.154 4.206 1.00 92.06 82 LEU A O 1
ATOM 624 N N . SER A 1 83 ? 11.152 -5.096 4.608 1.00 93.12 83 SER A N 1
ATOM 625 C CA . SER A 1 83 ? 11.196 -5.410 6.031 1.00 93.12 83 SER A CA 1
ATOM 626 C C . SER A 1 83 ? 9.857 -6.027 6.463 1.00 93.12 83 SER A C 1
ATOM 628 O O . SER A 1 83 ? 8.961 -6.261 5.651 1.00 93.12 83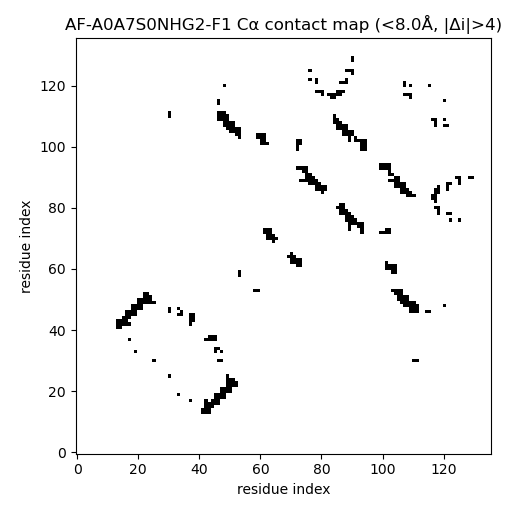 SER A O 1
ATOM 630 N N . VAL A 1 84 ? 9.679 -6.253 7.767 1.00 92.88 84 VAL A N 1
ATOM 631 C CA . VAL A 1 84 ? 8.383 -6.657 8.342 1.00 92.88 84 VAL A CA 1
ATOM 632 C C . VAL A 1 84 ? 7.300 -5.581 8.142 1.00 92.88 84 VAL A C 1
ATOM 634 O O . VAL A 1 84 ? 6.106 -5.895 8.115 1.00 92.88 84 VAL A O 1
ATOM 637 N N . THR A 1 85 ? 7.696 -4.311 8.024 1.00 95.00 85 THR A N 1
ATOM 638 C CA . THR A 1 85 ? 6.793 -3.153 7.937 1.00 95.00 85 THR A CA 1
ATOM 639 C C . THR A 1 85 ? 6.798 -2.459 6.586 1.00 95.00 85 THR A C 1
ATOM 641 O O . THR A 1 85 ? 5.860 -1.721 6.299 1.00 95.00 85 THR A O 1
ATOM 644 N N . ASP A 1 86 ? 7.808 -2.690 5.757 1.00 94.44 86 ASP A N 1
ATOM 645 C CA . ASP A 1 86 ? 8.010 -1.980 4.502 1.00 94.44 86 ASP A CA 1
ATOM 646 C C . ASP A 1 86 ? 7.997 -2.965 3.332 1.00 94.44 86 ASP A C 1
ATOM 648 O O . ASP A 1 86 ? 8.577 -4.051 3.388 1.00 94.44 86 ASP A O 1
ATOM 652 N N . ALA A 1 87 ? 7.348 -2.567 2.248 1.00 94.88 87 ALA A N 1
ATOM 653 C CA . ALA A 1 87 ? 7.351 -3.269 0.978 1.00 94.88 87 ALA A CA 1
ATOM 654 C C . ALA A 1 87 ? 7.523 -2.269 -0.165 1.00 94.88 87 ALA A C 1
ATOM 656 O O . ALA A 1 87 ? 7.195 -1.091 -0.032 1.00 94.88 87 ALA A O 1
ATOM 657 N N . ALA A 1 88 ? 8.020 -2.753 -1.294 1.00 92.88 88 ALA A N 1
ATOM 658 C CA . ALA A 1 88 ? 8.034 -2.008 -2.541 1.00 92.88 88 ALA A CA 1
ATOM 659 C C . ALA A 1 88 ? 7.043 -2.633 -3.523 1.00 92.88 88 ALA A C 1
ATOM 661 O O . ALA A 1 88 ? 6.844 -3.853 -3.517 1.00 92.88 88 ALA A O 1
ATOM 662 N N . CYS A 1 89 ? 6.439 -1.811 -4.377 1.00 92.56 89 CYS A N 1
ATOM 663 C CA . CYS A 1 89 ? 5.634 -2.292 -5.492 1.00 92.56 89 CYS A CA 1
ATOM 664 C C . CYS A 1 89 ? 5.776 -1.430 -6.742 1.00 92.56 89 CYS A C 1
ATOM 666 O O . CYS A 1 89 ? 6.043 -0.233 -6.674 1.00 92.56 89 CYS A O 1
ATOM 668 N N . VAL A 1 90 ? 5.583 -2.065 -7.892 1.00 90.81 90 VAL A N 1
ATOM 669 C CA . VAL A 1 90 ? 5.598 -1.439 -9.212 1.00 90.81 90 VAL A CA 1
ATOM 670 C C . VAL A 1 90 ? 4.158 -1.350 -9.704 1.00 90.81 90 VAL A C 1
ATOM 672 O O . VAL A 1 90 ? 3.507 -2.373 -9.910 1.00 90.81 90 VAL A O 1
ATOM 675 N N . THR A 1 91 ? 3.643 -0.134 -9.867 1.00 88.62 91 THR A N 1
ATOM 676 C CA . THR A 1 91 ? 2.249 0.109 -10.283 1.00 88.62 91 THR A CA 1
ATOM 677 C C . THR A 1 91 ? 2.111 0.534 -11.743 1.00 88.62 91 THR A C 1
ATOM 679 O O . THR A 1 91 ? 1.008 0.491 -12.285 1.00 88.62 91 THR A O 1
ATOM 682 N N . THR A 1 92 ? 3.216 0.889 -12.399 1.00 84.50 92 THR A N 1
ATOM 683 C CA . THR A 1 92 ? 3.275 1.284 -13.811 1.00 84.50 92 THR A CA 1
ATOM 684 C C . THR A 1 92 ? 4.085 0.275 -14.616 1.00 84.50 92 THR A C 1
ATOM 686 O O . THR A 1 92 ? 4.975 -0.380 -14.075 1.00 84.50 92 THR A O 1
ATOM 689 N N . GLU A 1 93 ? 3.811 0.174 -15.913 1.00 76.94 93 GLU A N 1
ATOM 690 C CA . GLU A 1 93 ? 4.734 -0.500 -16.830 1.00 76.94 93 GLU A CA 1
ATOM 691 C C . GLU A 1 93 ? 6.044 0.303 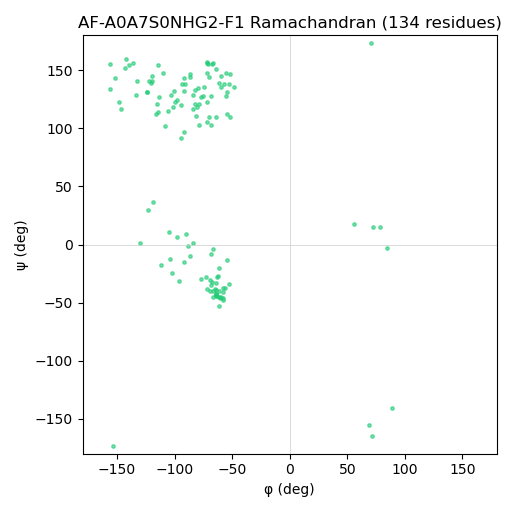-16.947 1.00 76.94 93 GLU A C 1
ATOM 693 O O . GLU A 1 93 ? 6.073 1.513 -16.687 1.00 76.94 93 GLU A O 1
ATOM 698 N N . GLY A 1 94 ? 7.135 -0.369 -17.328 1.00 65.56 94 GLY A N 1
ATOM 699 C CA . GLY A 1 94 ? 8.281 0.321 -17.933 1.00 65.56 94 GLY A CA 1
ATOM 700 C C . GLY A 1 94 ? 7.853 0.931 -19.271 1.00 65.56 94 GLY A C 1
ATOM 701 O O . GLY A 1 94 ? 6.918 0.426 -19.891 1.00 65.56 94 GLY A O 1
ATOM 702 N N . GLY A 1 95 ? 8.473 2.034 -19.695 1.00 55.59 95 GLY A N 1
ATOM 703 C CA . GLY A 1 95 ? 8.030 2.774 -20.880 1.00 55.59 95 GLY A CA 1
ATOM 704 C C . GLY A 1 95 ? 7.878 1.888 -22.131 1.00 55.59 95 GLY A C 1
ATOM 705 O O . GLY A 1 95 ? 8.641 0.935 -22.308 1.00 55.59 95 GLY A O 1
ATOM 706 N N . PRO A 1 96 ? 6.909 2.194 -23.017 1.00 43.97 96 PRO A N 1
ATOM 707 C CA . PRO A 1 96 ? 6.539 1.355 -24.163 1.00 43.97 96 PRO A CA 1
ATOM 708 C C . PRO A 1 96 ? 7.626 1.225 -25.247 1.00 43.97 96 PRO A C 1
ATOM 710 O O . PRO A 1 96 ? 7.449 0.470 -26.200 1.00 43.97 96 PRO A O 1
ATOM 713 N N . SER A 1 97 ? 8.752 1.928 -25.118 1.00 44.22 97 SER A N 1
ATOM 714 C CA . SER A 1 97 ? 9.617 2.257 -26.252 1.00 44.22 97 SER A CA 1
ATOM 715 C C . SER A 1 97 ? 11.061 1.782 -26.111 1.00 44.22 97 SER A C 1
ATOM 717 O O . SER A 1 97 ? 11.946 2.447 -26.628 1.00 44.22 97 SER A O 1
ATOM 719 N N . GLY A 1 98 ? 11.354 0.685 -25.400 1.00 47.38 98 GLY A N 1
ATOM 720 C CA . GLY A 1 98 ? 12.721 0.124 -25.371 1.00 47.38 98 GLY A CA 1
ATOM 721 C C . GLY A 1 98 ? 13.819 1.111 -24.931 1.00 47.38 98 GLY A C 1
ATOM 722 O O . GLY A 1 98 ? 15.000 0.865 -25.155 1.00 47.38 98 GLY A O 1
ATOM 723 N N . ASP A 1 99 ? 13.429 2.214 -24.293 1.00 53.53 99 ASP A N 1
ATOM 724 C CA . ASP A 1 99 ? 14.258 3.366 -23.936 1.00 53.53 99 ASP A CA 1
ATOM 725 C C . ASP A 1 99 ? 15.022 3.146 -22.622 1.00 53.53 99 ASP A C 1
ATOM 727 O O . ASP A 1 99 ? 15.747 4.018 -22.147 1.00 53.53 99 ASP A O 1
ATOM 731 N N . GLY A 1 100 ? 14.864 1.965 -22.018 1.00 57.78 100 GLY A N 1
ATOM 732 C CA . GLY A 1 100 ? 15.492 1.614 -20.750 1.00 57.78 100 G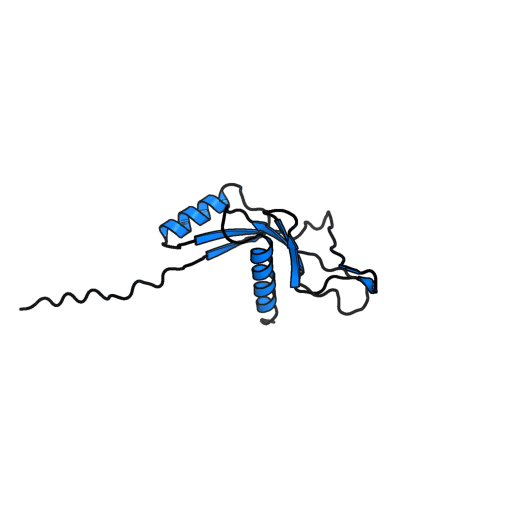LY A CA 1
ATOM 733 C C . GLY A 1 100 ? 14.870 2.324 -19.547 1.00 57.78 100 GLY A C 1
ATOM 734 O O . GLY A 1 100 ? 15.474 2.321 -18.472 1.00 57.78 100 GLY A O 1
ATOM 735 N N . SER A 1 101 ? 13.679 2.922 -19.680 1.00 70.62 101 SER A N 1
ATOM 736 C CA . SER A 1 101 ? 13.017 3.585 -18.556 1.00 70.62 101 SER A CA 1
ATOM 737 C C . SER A 1 101 ? 12.556 2.566 -17.503 1.00 70.62 101 SER A C 1
ATOM 739 O O . SER A 1 101 ? 11.575 1.834 -17.642 1.00 70.62 101 SER A O 1
ATOM 741 N N . VAL A 1 102 ? 13.315 2.490 -16.409 1.00 76.56 102 VAL A N 1
ATOM 742 C CA . VAL A 1 102 ? 13.001 1.617 -15.274 1.00 76.56 102 VAL A CA 1
ATOM 743 C C . VAL A 1 102 ? 11.875 2.256 -14.454 1.00 76.56 102 VAL A C 1
ATOM 745 O O . VAL A 1 102 ? 12.022 3.420 -14.050 1.00 76.56 102 VAL A O 1
ATOM 748 N N . PRO A 1 103 ? 10.774 1.529 -14.174 1.00 80.44 103 PRO A N 1
ATOM 749 C CA . PRO A 1 103 ? 9.650 2.080 -13.434 1.00 80.44 103 PRO A CA 1
ATOM 750 C C . PRO A 1 103 ? 10.079 2.544 -12.039 1.00 80.44 103 PRO A C 1
ATOM 752 O O . PRO A 1 103 ? 10.937 1.943 -11.382 1.00 80.44 103 PRO A O 1
ATOM 755 N N . LYS A 1 104 ? 9.459 3.635 -11.583 1.00 84.62 104 LYS A N 1
ATOM 756 C CA . LYS A 1 104 ? 9.651 4.153 -10.228 1.00 84.62 104 LYS A CA 1
ATOM 757 C C . LYS A 1 104 ? 8.717 3.400 -9.285 1.00 84.62 104 LYS A C 1
ATOM 759 O O . LYS A 1 104 ? 7.501 3.495 -9.458 1.00 84.62 104 LYS A O 1
ATOM 764 N N . PRO A 1 105 ? 9.241 2.647 -8.311 1.00 88.50 105 PRO A N 1
ATOM 765 C CA . PRO A 1 105 ? 8.383 1.937 -7.383 1.00 88.50 105 PRO A CA 1
ATOM 766 C C . PRO A 1 105 ? 7.705 2.883 -6.396 1.00 88.50 105 PRO A C 1
ATOM 768 O O . PRO A 1 105 ? 8.215 3.958 -6.079 1.00 88.50 105 PRO A O 1
ATOM 771 N N . LEU A 1 106 ? 6.578 2.432 -5.857 1.00 91.31 106 LEU A N 1
ATOM 772 C CA . LEU A 1 106 ? 6.006 2.980 -4.637 1.00 91.31 106 LEU A CA 1
ATOM 773 C C . LEU A 1 106 ? 6.539 2.201 -3.440 1.00 91.31 106 LEU A C 1
ATOM 775 O O . LEU A 1 106 ? 6.600 0.966 -3.461 1.00 91.31 106 LEU A O 1
ATOM 779 N N . LEU A 1 107 ? 6.872 2.929 -2.379 1.00 92.75 107 LEU A N 1
ATOM 780 C CA . LEU A 1 107 ? 7.139 2.341 -1.077 1.00 92.75 107 LEU A CA 1
ATOM 781 C C . LEU A 1 107 ? 5.852 2.323 -0.262 1.00 92.75 107 LEU A C 1
ATOM 783 O O . LEU A 1 107 ? 5.140 3.318 -0.159 1.00 92.75 107 LEU A O 1
ATOM 787 N N . VAL A 1 108 ? 5.578 1.171 0.328 1.00 94.88 108 VAL A N 1
ATOM 788 C CA . VAL A 1 108 ? 4.395 0.897 1.130 1.00 94.88 108 VAL A CA 1
ATOM 789 C C . VAL A 1 108 ? 4.868 0.609 2.542 1.00 94.88 108 VAL A C 1
ATOM 791 O O . VAL A 1 108 ? 5.532 -0.400 2.785 1.00 94.88 108 VAL A O 1
ATOM 794 N N . ARG A 1 109 ? 4.541 1.500 3.478 1.00 95.38 109 ARG A N 1
ATOM 795 C CA . ARG A 1 109 ? 4.946 1.381 4.880 1.00 95.38 109 ARG A CA 1
ATOM 796 C C . ARG A 1 109 ? 3.735 1.182 5.770 1.00 95.38 109 ARG A C 1
ATOM 798 O O . ARG A 1 109 ? 2.932 2.089 5.974 1.00 95.38 109 ARG A O 1
ATOM 805 N N . ARG A 1 110 ? 3.648 0.003 6.376 1.00 96.06 110 ARG A N 1
ATOM 806 C CA . ARG A 1 110 ? 2.641 -0.312 7.387 1.00 96.06 110 ARG A CA 1
ATOM 807 C C . ARG A 1 110 ? 2.913 0.486 8.661 1.00 96.06 110 ARG A C 1
ATOM 809 O O . ARG A 1 110 ? 4.015 0.441 9.211 1.00 96.06 110 ARG A O 1
ATOM 816 N N . ARG A 1 111 ? 1.893 1.184 9.158 1.00 95.75 111 ARG A N 1
ATOM 817 C CA . ARG A 1 111 ? 1.961 1.992 10.386 1.00 95.75 111 ARG A CA 1
ATOM 818 C C . ARG A 1 111 ? 1.305 1.306 11.582 1.00 95.75 111 ARG A C 1
ATOM 820 O O . ARG A 1 111 ? 1.686 1.567 12.719 1.00 95.75 111 ARG A O 1
ATOM 827 N N . THR A 1 112 ? 0.363 0.398 11.342 1.00 92.38 112 THR A N 1
ATOM 828 C CA . THR A 1 112 ? -0.299 -0.394 12.386 1.00 92.38 112 THR A CA 1
ATOM 829 C C . THR A 1 112 ? 0.485 -1.667 12.724 1.00 92.38 112 THR A C 1
ATOM 831 O O . THR A 1 112 ? 1.159 -2.263 11.878 1.00 92.38 112 THR A O 1
ATOM 834 N N . ARG A 1 113 ? 0.429 -2.085 13.995 1.00 84.81 113 ARG A N 1
ATOM 835 C CA . ARG A 1 113 ? 0.961 -3.381 14.441 1.00 84.81 113 ARG A CA 1
ATOM 836 C C . ARG A 1 113 ? -0.103 -4.459 14.269 1.00 84.81 113 ARG A C 1
ATOM 838 O O . ARG A 1 113 ? -1.279 -4.207 14.505 1.00 84.81 113 ARG A O 1
ATOM 845 N N . GLY A 1 114 ? 0.333 -5.662 13.901 1.00 79.75 114 GLY A N 1
ATOM 846 C CA . GLY A 1 114 ? -0.575 -6.755 13.566 1.00 79.75 114 GLY A CA 1
ATOM 847 C C . GLY A 1 114 ? -1.309 -6.520 12.245 1.00 79.75 114 GLY A C 1
ATOM 848 O O . GLY A 1 114 ? -1.189 -5.475 11.608 1.00 79.75 114 GLY A O 1
ATOM 849 N N . GLY A 1 115 ? -2.044 -7.535 11.814 1.00 88.50 115 GLY A N 1
ATOM 850 C CA . GLY A 1 115 ? -2.823 -7.471 10.590 1.00 88.50 115 GLY A CA 1
ATOM 851 C C . GLY A 1 115 ? -2.067 -7.900 9.333 1.00 88.50 115 GLY A C 1
ATOM 852 O O . GLY A 1 115 ? -1.359 -8.905 9.352 1.00 88.50 115 GLY A O 1
ATOM 853 N N . SER A 1 116 ? -2.287 -7.203 8.217 1.00 94.12 116 SER A N 1
ATOM 854 C CA . SER A 1 116 ? -1.786 -7.609 6.909 1.00 94.12 116 SER A CA 1
ATOM 855 C C . SER A 1 116 ? -0.276 -7.408 6.846 1.00 94.12 116 SER A C 1
ATOM 857 O O . SER A 1 116 ? 0.303 -6.514 7.477 1.00 94.12 116 SER A O 1
ATOM 859 N N . SER A 1 117 ? 0.397 -8.275 6.092 1.00 95.31 117 SER A N 1
ATOM 860 C CA . SER A 1 117 ? 1.817 -8.091 5.806 1.00 95.31 117 SER A CA 1
ATOM 861 C C . SER A 1 117 ? 2.020 -6.856 4.926 1.00 95.31 117 SER A C 1
ATOM 863 O O . SER A 1 117 ? 1.125 -6.462 4.174 1.00 95.31 117 SER A O 1
ATOM 865 N N . ALA A 1 118 ? 3.213 -6.256 4.979 1.00 94.25 118 ALA A N 1
ATOM 866 C CA . ALA A 1 118 ? 3.552 -5.135 4.103 1.00 94.25 118 ALA A CA 1
ATOM 867 C C . ALA A 1 118 ? 3.385 -5.506 2.616 1.00 94.25 118 ALA A C 1
ATOM 869 O O . ALA A 1 118 ? 2.872 -4.714 1.831 1.00 94.25 118 ALA A O 1
ATOM 870 N N . THR A 1 119 ? 3.720 -6.744 2.234 1.00 96.25 119 THR A N 1
ATOM 871 C CA . THR A 1 119 ? 3.530 -7.249 0.865 1.00 96.25 119 THR A CA 1
ATOM 872 C C . THR A 1 119 ? 2.056 -7.414 0.483 1.00 96.25 119 THR A C 1
ATOM 874 O O . THR A 1 119 ? 1.711 -7.175 -0.671 1.00 96.25 119 THR A O 1
ATOM 877 N N . ALA A 1 120 ? 1.177 -7.789 1.420 1.00 96.75 120 ALA A N 1
ATOM 878 C CA . ALA A 1 120 ? -0.267 -7.844 1.176 1.00 96.75 120 ALA A CA 1
ATOM 879 C C . ALA A 1 120 ? -0.862 -6.437 1.004 1.00 96.75 120 ALA A C 1
ATOM 881 O O . ALA A 1 120 ? -1.639 -6.211 0.085 1.00 96.75 120 ALA A O 1
ATOM 882 N N . LEU A 1 121 ? -0.426 -5.459 1.800 1.00 96.69 121 LEU A N 1
ATOM 883 C CA . LEU A 1 121 ? -0.821 -4.060 1.598 1.00 96.69 121 LEU A CA 1
ATOM 884 C C . LEU A 1 121 ? -0.302 -3.520 0.256 1.00 96.69 121 LEU A C 1
ATOM 886 O O . LEU A 1 121 ? -1.027 -2.847 -0.469 1.00 96.69 121 LEU A O 1
ATOM 890 N N . ALA A 1 122 ? 0.923 -3.880 -0.132 1.00 95.44 122 ALA A N 1
ATOM 891 C CA . ALA A 1 122 ? 1.468 -3.538 -1.443 1.00 95.44 122 ALA A CA 1
ATOM 892 C C . ALA A 1 122 ? 0.688 -4.195 -2.596 1.00 95.44 122 ALA A C 1
ATOM 894 O O . ALA A 1 122 ? 0.536 -3.600 -3.661 1.00 95.44 122 ALA A O 1
ATOM 895 N N . ALA A 1 123 ? 0.148 -5.398 -2.382 1.00 96.06 123 ALA A N 1
ATOM 896 C CA . ALA A 1 123 ? -0.762 -6.045 -3.322 1.00 96.06 123 ALA A CA 1
ATOM 897 C C . ALA A 1 123 ? -2.044 -5.233 -3.542 1.00 96.06 123 ALA A C 1
ATOM 899 O O . ALA A 1 123 ? -2.457 -5.047 -4.685 1.00 96.06 123 ALA A O 1
ATOM 900 N N . GLU A 1 124 ? -2.642 -4.744 -2.455 1.00 95.31 124 GLU A N 1
ATOM 901 C CA . GLU A 1 124 ? -3.845 -3.907 -2.489 1.00 95.31 124 GLU A CA 1
ATOM 902 C C . GLU A 1 124 ? -3.573 -2.577 -3.204 1.00 95.31 124 GLU A C 1
ATOM 904 O O . GLU A 1 124 ? -4.350 -2.180 -4.068 1.00 95.31 124 GLU A O 1
ATOM 909 N N . VAL A 1 125 ? -2.430 -1.935 -2.933 1.00 94.62 125 VAL A N 1
ATOM 910 C CA . VAL A 1 125 ? -2.001 -0.712 -3.637 1.00 94.62 125 VAL A CA 1
ATOM 911 C C . VAL A 1 125 ? -1.895 -0.941 -5.147 1.00 94.62 125 VAL A C 1
ATOM 913 O O . VAL A 1 125 ? -2.412 -0.138 -5.919 1.00 94.62 125 VAL A O 1
ATOM 916 N N . VAL A 1 126 ? -1.272 -2.042 -5.583 1.00 93.69 126 VAL A N 1
ATOM 917 C CA . VAL A 1 126 ? -1.189 -2.405 -7.010 1.00 93.69 126 VAL A CA 1
ATOM 918 C C . VAL A 1 126 ? -2.576 -2.596 -7.622 1.00 93.69 126 VAL A C 1
ATOM 920 O O . VAL A 1 126 ? -2.828 -2.098 -8.719 1.00 93.69 126 VAL A O 1
ATOM 923 N N . ALA A 1 127 ? -3.471 -3.304 -6.930 1.00 92.69 127 ALA A N 1
ATOM 924 C CA . ALA A 1 127 ? -4.822 -3.556 -7.421 1.00 92.69 127 ALA A CA 1
ATOM 925 C C . ALA A 1 127 ? -5.626 -2.254 -7.565 1.00 92.69 127 ALA A C 1
ATOM 927 O O . ALA A 1 127 ? -6.246 -2.028 -8.600 1.00 92.69 127 ALA A O 1
ATOM 928 N N . LEU A 1 128 ? -5.555 -1.361 -6.573 1.00 91.56 128 LEU A N 1
ATOM 929 C CA . LEU A 1 128 ? -6.212 -0.051 -6.618 1.00 91.56 128 LEU A CA 1
ATOM 930 C C . LEU A 1 128 ? -5.628 0.848 -7.712 1.00 91.56 128 LEU A C 1
ATOM 932 O O . LEU A 1 128 ? -6.373 1.534 -8.409 1.00 91.56 128 LEU A O 1
ATOM 936 N N . ALA A 1 129 ? -4.309 0.803 -7.915 1.00 88.38 129 ALA A N 1
ATOM 937 C CA . ALA A 1 129 ? -3.660 1.536 -8.994 1.00 88.38 129 ALA A CA 1
ATOM 938 C C . ALA A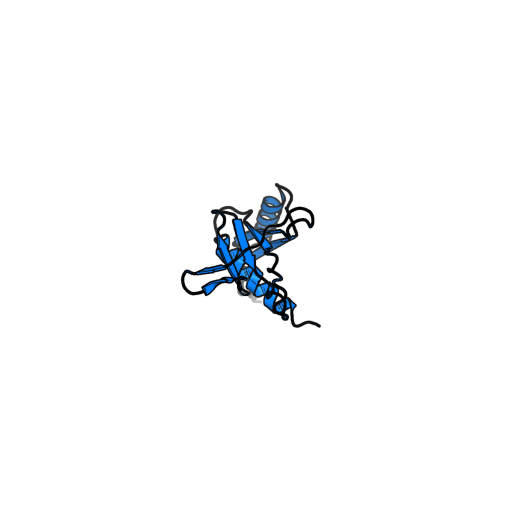 1 129 ? -4.124 1.072 -10.382 1.00 88.38 129 ALA A C 1
ATOM 940 O O . ALA A 1 129 ? -4.119 1.877 -11.302 1.00 88.38 129 ALA A O 1
ATOM 941 N N . ALA A 1 130 ? -4.549 -0.187 -10.549 1.00 84.31 130 ALA A N 1
ATOM 942 C CA . ALA A 1 130 ? -5.090 -0.679 -11.815 1.00 84.31 130 ALA A CA 1
ATOM 943 C C . ALA A 1 130 ? -6.500 -0.141 -12.122 1.00 84.31 130 ALA A C 1
ATOM 945 O O . ALA A 1 130 ? -6.838 0.009 -13.292 1.00 84.31 130 ALA A O 1
ATOM 946 N N . ILE A 1 131 ? -7.295 0.182 -11.096 1.00 81.12 131 ILE A N 1
ATOM 947 C CA . ILE A 1 131 ? -8.650 0.741 -11.254 1.00 81.12 131 ILE A CA 1
ATOM 948 C C . ILE A 1 131 ? -8.582 2.194 -11.742 1.00 81.12 131 ILE A C 1
ATOM 950 O O . ILE A 1 131 ? -9.367 2.603 -12.590 1.00 81.12 131 ILE A O 1
ATOM 954 N N . GLY A 1 132 ? -7.615 2.970 -11.242 1.00 60.03 132 GLY A N 1
ATOM 955 C CA . GLY A 1 132 ? -7.466 4.390 -11.579 1.00 60.03 132 GLY A CA 1
ATOM 956 C C . GLY A 1 132 ? -7.049 4.689 -13.025 1.00 60.03 132 GLY A C 1
ATOM 957 O O . GLY A 1 132 ? -7.066 5.849 -13.409 1.00 60.03 132 GLY A O 1
ATOM 958 N N . VAL A 1 133 ? -6.688 3.680 -13.825 1.00 54.34 133 VAL A N 1
ATOM 959 C CA . VAL A 1 133 ? -6.232 3.851 -15.224 1.00 54.34 133 VAL A CA 1
ATOM 960 C C . VAL A 1 133 ? -7.403 3.843 -16.227 1.00 54.34 133 VAL A C 1
ATOM 962 O O . VAL A 1 133 ? -7.180 3.982 -17.419 1.00 54.34 133 VAL A O 1
ATOM 965 N N . GLY A 1 134 ? -8.650 3.668 -15.770 1.00 41.47 134 GLY A N 1
ATOM 966 C CA . GLY A 1 134 ? -9.840 3.566 -16.632 1.00 41.47 134 GLY A CA 1
ATOM 967 C C . GLY A 1 134 ? -10.755 4.797 -16.686 1.00 41.47 134 GLY A C 1
ATOM 968 O O . GLY A 1 134 ? -11.866 4.665 -17.186 1.00 41.47 134 GLY A O 1
ATOM 969 N N . ASN A 1 135 ? -10.339 5.950 -16.150 1.00 35.69 135 ASN A N 1
ATOM 970 C CA . ASN A 1 135 ? -11.150 7.179 -16.091 1.00 35.69 135 ASN A CA 1
ATOM 971 C C . ASN A 1 135 ? -10.525 8.358 -16.866 1.00 35.69 135 ASN A C 1
ATOM 973 O O . ASN A 1 135 ? -10.638 9.501 -16.425 1.00 35.69 135 ASN A O 1
ATOM 977 N N . GLU A 1 136 ? -9.880 8.086 -18.002 1.00 38.16 136 GLU A N 1
ATOM 978 C CA . GLU A 1 136 ? -9.530 9.091 -19.021 1.00 38.16 136 GLU A CA 1
ATOM 979 C C . GLU A 1 136 ? -9.837 8.553 -20.421 1.00 38.16 136 GLU A C 1
ATOM 981 O O . GLU A 1 136 ? -9.472 7.385 -20.696 1.00 38.16 136 GLU A O 1
#